Protein AF-A0A7W1UE70-F1 (afdb_monomer_lite)

Sequence (56 aa):
MHTTLRIRRFNPEQDRPSSYYQEYDLEIDPSDSVLDGLIKIRETIDDSLTLRCSCR

Secondary structure (DSSP, 8-state):
-EEEEEEEE--TTSSS---EEEEEEEE--TT--HHHHHHHHHHHT-TT--------

Radius of gyration: 12.57 Å; chains: 1; bounding box: 23×22×35 Å

Structure (mmCIF, N/CA/C/O backbone):
data_AF-A0A7W1UE70-F1
#
_entry.id   AF-A0A7W1UE70-F1
#
loop_
_atom_site.group_PDB
_atom_site.id
_atom_site.type_symbol
_atom_site.label_atom_id
_atom_site.label_alt_id
_atom_site.label_comp_id
_atom_site.label_asym_id
_atom_site.label_entity_id
_atom_site.label_seq_id
_atom_site.pdbx_PDB_ins_code
_atom_site.Cartn_x
_atom_site.Cartn_y
_atom_site.Cartn_z
_atom_site.occupancy
_atom_site.B_iso_or_equiv
_atom_site.auth_seq_id
_atom_site.auth_comp_id
_atom_site.auth_asym_id
_atom_site.auth_atom_id
_atom_site.pdbx_PDB_model_num
ATOM 1 N N . MET A 1 1 ? -14.096 11.230 6.629 1.00 88.06 1 MET A N 1
ATOM 2 C CA . MET A 1 1 ? -13.145 12.355 6.492 1.00 88.06 1 MET A CA 1
ATO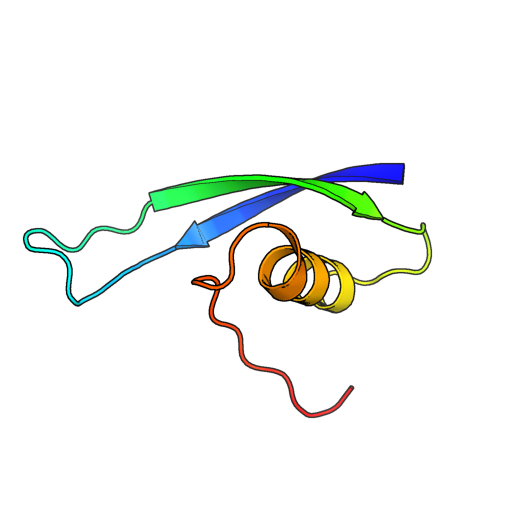M 3 C C . MET A 1 1 ? -12.475 12.179 5.151 1.00 88.06 1 MET A C 1
ATOM 5 O O . MET A 1 1 ? -11.888 11.125 4.930 1.00 88.06 1 MET A O 1
ATOM 9 N N . HIS A 1 2 ? -12.560 13.184 4.280 1.00 92.94 2 HIS A N 1
ATOM 10 C CA . HIS A 1 2 ? -11.931 13.117 2.966 1.00 92.94 2 HIS A CA 1
ATOM 11 C C . HIS A 1 2 ? -10.412 13.235 3.101 1.00 92.94 2 HIS A C 1
ATOM 13 O O . HIS A 1 2 ? -9.912 14.173 3.724 1.00 92.94 2 HIS A O 1
ATOM 19 N N . THR A 1 3 ? -9.666 12.279 2.560 1.00 94.62 3 THR A N 1
ATOM 20 C CA . THR A 1 3 ? -8.201 12.242 2.621 1.00 94.62 3 THR A CA 1
ATOM 21 C C . THR A 1 3 ? -7.634 11.700 1.320 1.00 94.62 3 THR A C 1
ATOM 23 O O . THR A 1 3 ? -8.092 10.679 0.815 1.00 94.62 3 THR A O 1
ATOM 26 N N . THR A 1 4 ? -6.592 12.354 0.815 1.00 97.12 4 THR A N 1
ATOM 27 C CA . THR A 1 4 ? -5.868 11.914 -0.379 1.00 97.12 4 THR A CA 1
ATOM 28 C C . THR A 1 4 ? -4.586 11.193 0.032 1.00 97.12 4 THR A C 1
ATOM 30 O O . THR A 1 4 ? -3.714 11.773 0.684 1.00 97.12 4 THR A O 1
ATOM 33 N N . LEU A 1 5 ? -4.445 9.926 -0.362 1.00 96.94 5 LEU A N 1
ATOM 34 C CA . LEU A 1 5 ? -3.210 9.159 -0.202 1.00 96.94 5 LEU A CA 1
ATOM 35 C C . LEU A 1 5 ? -2.411 9.177 -1.503 1.00 96.94 5 LEU A C 1
ATOM 37 O O . LEU A 1 5 ? -2.848 8.661 -2.528 1.00 96.94 5 LEU A O 1
ATOM 41 N N . ARG A 1 6 ? -1.200 9.736 -1.443 1.00 97.94 6 ARG A N 1
ATOM 42 C CA . ARG A 1 6 ? -0.265 9.790 -2.571 1.00 97.94 6 ARG A CA 1
ATOM 43 C C . ARG A 1 6 ? 0.791 8.696 -2.438 1.00 97.94 6 ARG A C 1
ATOM 45 O O . ARG A 1 6 ? 1.707 8.799 -1.623 1.00 97.94 6 ARG A O 1
ATOM 52 N N . ILE A 1 7 ? 0.671 7.647 -3.247 1.00 97.81 7 ILE A N 1
ATOM 53 C CA . ILE A 1 7 ? 1.469 6.420 -3.148 1.00 97.81 7 ILE A CA 1
ATOM 54 C C . ILE A 1 7 ? 2.482 6.359 -4.288 1.00 97.81 7 ILE A C 1
ATOM 56 O O . ILE A 1 7 ? 2.136 6.512 -5.458 1.00 97.81 7 ILE A O 1
ATOM 60 N N . ARG A 1 8 ? 3.749 6.094 -3.955 1.00 97.69 8 ARG A N 1
ATOM 61 C CA . ARG A 1 8 ? 4.783 5.802 -4.953 1.00 97.69 8 ARG A CA 1
ATOM 62 C C . ARG A 1 8 ? 4.721 4.325 -5.331 1.00 97.69 8 ARG A C 1
ATOM 64 O O . ARG A 1 8 ? 4.955 3.465 -4.485 1.00 97.69 8 ARG A O 1
ATOM 71 N N . ARG A 1 9 ? 4.437 4.041 -6.597 1.00 96.94 9 ARG A N 1
ATOM 72 C CA . ARG A 1 9 ? 4.295 2.692 -7.147 1.00 96.94 9 ARG A CA 1
ATOM 73 C C . ARG A 1 9 ? 5.416 2.368 -8.119 1.00 96.94 9 ARG A C 1
ATOM 75 O O . ARG A 1 9 ? 6.076 3.256 -8.658 1.00 96.94 9 ARG A O 1
ATOM 82 N N . PHE A 1 10 ? 5.636 1.076 -8.311 1.00 96.94 10 PHE A N 1
ATOM 83 C CA . PHE A 1 10 ? 6.611 0.532 -9.241 1.00 96.94 10 PHE A CA 1
ATOM 84 C C . PHE A 1 10 ? 6.155 -0.860 -9.675 1.00 96.94 10 PHE A C 1
ATOM 86 O O . PHE A 1 10 ? 5.800 -1.671 -8.821 1.00 96.94 10 PHE A O 1
ATOM 93 N N . ASN A 1 11 ? 6.177 -1.129 -10.980 1.00 95.94 11 ASN A N 1
ATOM 94 C CA . ASN A 1 11 ? 5.927 -2.456 -11.527 1.00 95.94 11 ASN A CA 1
ATOM 95 C C . ASN A 1 11 ? 7.149 -2.893 -12.368 1.00 95.94 11 ASN A C 1
ATOM 97 O O . ASN A 1 11 ? 7.398 -2.290 -13.415 1.00 95.94 11 ASN A O 1
ATOM 101 N N . PRO A 1 12 ? 7.921 -3.906 -11.923 1.00 95.50 12 PRO A N 1
ATOM 102 C CA . PRO A 1 12 ? 9.103 -4.386 -12.641 1.00 95.50 12 PRO A CA 1
ATOM 103 C C . PRO A 1 12 ? 8.783 -5.096 -13.963 1.00 95.50 12 PRO A C 1
ATOM 105 O O . PRO A 1 12 ? 9.678 -5.234 -14.787 1.00 95.50 12 PRO A O 1
ATOM 108 N N . GLU A 1 13 ? 7.543 -5.545 -14.170 1.00 95.50 13 GLU A N 1
ATOM 109 C CA . GLU A 1 13 ? 7.119 -6.275 -15.375 1.00 95.50 13 GLU A CA 1
ATOM 110 C C . GLU A 1 13 ? 6.710 -5.340 -16.525 1.00 95.50 13 GLU A C 1
ATOM 112 O O . GLU A 1 13 ? 6.391 -5.795 -17.622 1.00 95.50 13 GLU A O 1
ATOM 117 N N . GLN A 1 14 ? 6.709 -4.022 -16.299 1.00 93.94 14 GLN A N 1
ATOM 118 C CA . GLN A 1 14 ? 6.476 -3.048 -17.364 1.00 93.94 14 GLN A CA 1
ATOM 119 C C . GLN A 1 14 ? 7.664 -3.005 -18.330 1.00 93.94 14 GLN A C 1
ATOM 121 O O . GLN A 1 14 ? 8.812 -3.040 -17.900 1.00 93.94 14 GLN A O 1
ATOM 126 N N . ASP A 1 15 ? 7.386 -2.814 -19.623 1.00 93.62 15 ASP A N 1
ATOM 127 C CA . ASP A 1 15 ? 8.403 -2.727 -20.689 1.00 93.62 15 ASP A CA 1
ATOM 128 C C . ASP A 1 15 ? 9.506 -1.690 -20.388 1.00 93.62 15 ASP A C 1
ATOM 130 O O . ASP A 1 15 ? 10.683 -1.883 -20.684 1.00 93.62 15 ASP A O 1
ATOM 134 N N . ARG A 1 16 ? 9.132 -0.583 -19.733 1.00 93.06 16 ARG A N 1
ATOM 135 C CA . ARG A 1 16 ? 10.053 0.455 -19.250 1.00 93.06 16 ARG A CA 1
ATOM 136 C C . ARG A 1 16 ? 9.758 0.763 -17.781 1.00 93.06 16 ARG A C 1
ATOM 138 O O . ARG A 1 16 ? 8.989 1.687 -17.497 1.00 93.06 16 ARG A O 1
ATOM 145 N N . PRO A 1 17 ? 10.325 -0.009 -16.840 1.00 92.56 17 PRO A N 1
ATOM 146 C CA . PRO A 1 17 ? 9.961 0.082 -15.437 1.00 92.56 17 PRO A CA 1
ATOM 147 C C . PRO A 1 17 ? 10.432 1.416 -14.863 1.00 92.56 17 PRO A C 1
ATOM 149 O O . PRO A 1 17 ? 11.614 1.762 -14.890 1.00 92.56 17 PRO A O 1
ATOM 152 N N . SER A 1 18 ? 9.491 2.184 -14.331 1.00 95.56 18 SER A N 1
ATOM 153 C CA . SER A 1 18 ? 9.769 3.459 -13.679 1.00 95.56 18 SER A CA 1
ATOM 154 C C . SER A 1 18 ? 8.820 3.653 -12.509 1.00 95.56 18 SER A C 1
ATOM 156 O O . SER A 1 18 ? 7.696 3.151 -12.501 1.00 95.56 18 SER A O 1
ATOM 158 N N . SER A 1 19 ? 9.294 4.339 -11.471 1.00 96.81 19 SER A N 1
ATOM 159 C CA . SER A 1 19 ? 8.429 4.656 -10.342 1.00 96.81 19 SER A CA 1
ATOM 160 C C . SER A 1 19 ? 7.524 5.828 -10.692 1.00 96.81 19 SER A C 1
ATOM 162 O O . SER A 1 19 ? 8.024 6.847 -11.170 1.00 96.81 19 SER A O 1
ATOM 164 N N . TYR A 1 20 ? 6.247 5.729 -10.357 1.00 96.12 20 TYR A N 1
ATOM 165 C CA . TYR A 1 20 ? 5.268 6.796 -10.544 1.00 96.12 20 TYR A CA 1
ATOM 166 C C . TYR A 1 20 ? 4.511 7.056 -9.242 1.00 96.12 20 TYR A C 1
ATOM 168 O O . TYR A 1 20 ? 4.503 6.224 -8.336 1.00 96.12 20 TYR A O 1
ATOM 176 N N . TYR A 1 21 ? 3.909 8.236 -9.127 1.00 97.88 21 TYR A N 1
ATOM 177 C CA . TYR A 1 21 ? 2.988 8.543 -8.038 1.00 97.88 21 TYR A CA 1
ATOM 178 C C . TYR A 1 21 ? 1.560 8.333 -8.520 1.00 97.88 21 TYR A C 1
ATOM 180 O O . TYR A 1 21 ? 1.218 8.747 -9.624 1.00 97.88 21 TYR A O 1
ATOM 188 N N . GLN A 1 22 ? 0.747 7.713 -7.677 1.00 97.94 22 GLN A N 1
ATOM 189 C CA . GLN A 1 22 ? -0.684 7.560 -7.881 1.00 97.94 22 GLN A CA 1
ATOM 190 C C . GLN A 1 22 ? -1.405 8.088 -6.646 1.00 97.94 22 GLN A C 1
ATOM 192 O O . GLN A 1 22 ? -0.984 7.827 -5.517 1.00 97.94 22 GLN A O 1
ATOM 197 N N . GLU A 1 23 ? -2.446 8.876 -6.872 1.00 98.19 23 GLU A N 1
ATOM 198 C CA . GLU A 1 23 ? -3.254 9.485 -5.820 1.00 98.19 23 GLU A CA 1
ATOM 199 C C . GLU A 1 23 ? -4.585 8.751 -5.716 1.00 98.19 23 GLU A C 1
ATOM 201 O O . GLU A 1 23 ? -5.168 8.360 -6.727 1.00 98.19 23 GLU A O 1
ATOM 206 N N . TYR A 1 24 ? -5.029 8.542 -4.481 1.00 97.56 24 TYR A N 1
ATOM 207 C CA . TYR A 1 24 ? -6.298 7.909 -4.165 1.00 97.56 24 TYR A CA 1
ATOM 208 C C . TYR A 1 24 ? -7.040 8.782 -3.165 1.00 97.56 24 TYR A C 1
ATOM 210 O O . TYR A 1 24 ? -6.549 9.016 -2.058 1.00 97.56 24 TYR A O 1
ATOM 218 N N . ASP A 1 25 ? -8.220 9.239 -3.555 1.00 96.62 25 ASP A N 1
ATOM 219 C CA . ASP A 1 25 ? -9.135 9.949 -2.674 1.00 96.62 25 ASP A CA 1
ATOM 220 C C . ASP A 1 25 ? -10.003 8.946 -1.914 1.00 96.62 25 ASP A C 1
ATOM 222 O O . ASP A 1 25 ? -10.606 8.039 -2.493 1.00 96.62 25 ASP A O 1
ATOM 226 N N . LEU A 1 26 ? -10.027 9.084 -0.592 1.00 94.19 26 LEU A N 1
ATOM 227 C CA . LEU A 1 26 ? -10.680 8.154 0.316 1.00 94.19 26 LEU A CA 1
ATOM 228 C C . LEU A 1 26 ? -11.511 8.901 1.346 1.00 94.19 26 LEU A C 1
ATOM 230 O O . LEU A 1 26 ? -11.074 9.891 1.930 1.00 94.19 26 LEU A O 1
ATOM 234 N N . GLU A 1 27 ? -12.661 8.325 1.670 1.00 95.00 27 GLU A N 1
ATOM 235 C CA . GLU A 1 27 ? -13.338 8.604 2.930 1.00 95.00 27 GLU A CA 1
ATOM 236 C C . GLU A 1 27 ? -12.835 7.629 3.995 1.00 95.00 27 GLU A C 1
ATOM 238 O O . GLU A 1 27 ? -13.105 6.431 3.898 1.00 95.00 27 GLU A O 1
ATOM 243 N N . ILE A 1 28 ? -12.119 8.123 5.003 1.00 92.94 28 ILE A N 1
ATOM 244 C CA . ILE A 1 28 ? -11.650 7.332 6.156 1.00 92.94 28 ILE A CA 1
ATOM 245 C C . ILE A 1 28 ? -12.231 7.870 7.466 1.00 92.94 28 ILE A C 1
ATOM 247 O O . ILE A 1 28 ? -12.614 9.047 7.551 1.00 92.94 28 ILE A O 1
ATOM 251 N N . ASP A 1 29 ? -12.328 7.016 8.479 1.00 94.75 29 ASP A N 1
ATOM 252 C CA . ASP A 1 29 ? -12.668 7.433 9.838 1.00 94.75 29 ASP A CA 1
ATOM 253 C C . ASP A 1 29 ? -11.462 8.132 10.498 1.00 94.75 29 ASP A C 1
ATOM 255 O O . ASP A 1 29 ? -10.320 7.770 10.217 1.00 94.75 29 ASP A O 1
ATOM 259 N N . PRO A 1 30 ? -11.652 9.127 11.385 1.00 91.69 30 PRO A N 1
ATOM 260 C CA . PRO A 1 30 ? -10.539 9.752 12.104 1.00 91.69 30 PRO A CA 1
ATOM 261 C C . PRO A 1 30 ? -9.688 8.782 12.941 1.00 91.69 30 PRO A C 1
ATOM 263 O O . PRO A 1 30 ? -8.554 9.117 13.283 1.00 91.69 30 PRO A O 1
ATOM 266 N N . SER A 1 31 ? -10.230 7.616 13.303 1.00 94.62 31 SER A N 1
ATOM 267 C CA . SER A 1 31 ? -9.508 6.557 14.014 1.00 94.62 31 SER A CA 1
ATOM 268 C C . SER A 1 31 ? -8.789 5.560 13.096 1.00 94.62 31 SER A C 1
ATOM 270 O O . SER A 1 31 ? -7.947 4.799 13.583 1.00 94.62 31 SER A O 1
ATOM 272 N N . ASP A 1 32 ? -9.062 5.588 11.785 1.00 95.19 32 ASP A N 1
ATOM 273 C CA . ASP A 1 32 ? -8.388 4.737 10.807 1.00 95.19 32 ASP A CA 1
ATOM 274 C C . ASP A 1 32 ? -6.910 5.120 10.700 1.00 95.19 32 ASP A C 1
ATOM 276 O O . ASP A 1 32 ? -6.521 6.290 10.644 1.00 95.19 32 ASP A O 1
ATOM 280 N N . SER A 1 33 ? -6.049 4.111 10.624 1.00 95.38 33 SER A N 1
ATOM 281 C CA . SER A 1 33 ? -4.635 4.325 10.345 1.00 95.38 33 SER A CA 1
ATOM 282 C C . SER A 1 33 ? -4.341 4.351 8.849 1.00 95.38 33 SER A C 1
ATOM 284 O O . SER A 1 33 ? -5.149 3.972 8.002 1.00 95.38 33 SER A O 1
ATOM 286 N N . VAL A 1 34 ? -3.087 4.672 8.528 1.00 95.25 34 VAL A N 1
ATOM 287 C CA . VAL A 1 34 ? -2.555 4.527 7.170 1.00 95.25 34 VAL A CA 1
ATOM 288 C C . VAL A 1 34 ? -2.718 3.097 6.643 1.00 95.25 34 VAL A C 1
ATOM 290 O O . VAL A 1 34 ? -3.019 2.932 5.465 1.00 95.25 34 VAL A O 1
ATOM 293 N N . LEU A 1 35 ? -2.556 2.060 7.481 1.00 96.69 35 LEU A N 1
ATOM 294 C CA . LEU A 1 35 ? -2.732 0.678 7.022 1.00 96.69 35 LEU A CA 1
ATOM 295 C C . LEU A 1 35 ? -4.183 0.411 6.609 1.00 96.69 35 LEU A C 1
ATOM 297 O O . LEU A 1 35 ? -4.402 -0.220 5.580 1.00 96.69 35 LEU A O 1
ATOM 301 N N . ASP A 1 36 ? -5.146 0.917 7.375 1.00 96.44 36 ASP A N 1
ATOM 302 C CA . ASP A 1 36 ? -6.574 0.731 7.103 1.00 96.44 36 ASP A CA 1
ATOM 303 C C . ASP A 1 36 ? -6.949 1.411 5.775 1.00 96.44 36 ASP A C 1
ATOM 305 O O . ASP A 1 36 ? -7.590 0.805 4.917 1.00 96.44 36 ASP A O 1
ATOM 309 N N . GLY A 1 37 ? -6.416 2.615 5.531 1.00 96.31 37 GLY A N 1
ATOM 310 C CA . GLY A 1 37 ? -6.523 3.295 4.237 1.00 96.31 37 GLY A CA 1
ATOM 311 C C . GLY A 1 37 ? -5.891 2.514 3.075 1.00 96.31 37 GLY A C 1
ATOM 312 O O . GLY A 1 37 ? -6.505 2.387 2.017 1.00 96.31 37 GLY A O 1
ATOM 313 N N . LEU A 1 38 ? -4.693 1.941 3.258 1.00 96.88 38 LEU A N 1
ATOM 314 C CA . LEU A 1 38 ? -4.025 1.124 2.231 1.00 96.88 38 LEU A CA 1
ATOM 315 C C . LEU A 1 38 ? -4.799 -0.164 1.910 1.00 96.88 38 LEU A C 1
ATOM 317 O O . LEU A 1 38 ? -4.900 -0.541 0.742 1.00 96.88 38 LEU A O 1
ATOM 321 N N . ILE A 1 39 ? -5.354 -0.826 2.928 1.00 96.00 39 ILE A N 1
ATOM 322 C CA . ILE A 1 39 ? -6.207 -2.010 2.765 1.00 96.00 39 ILE A CA 1
ATOM 323 C C . ILE A 1 39 ? -7.479 -1.634 2.002 1.00 96.00 39 ILE A C 1
ATOM 325 O O . ILE A 1 39 ? -7.821 -2.300 1.025 1.00 96.00 39 ILE A O 1
ATOM 329 N N . LYS A 1 40 ? -8.125 -0.523 2.373 1.00 96.50 40 LYS A N 1
ATOM 330 C CA . LYS A 1 40 ? -9.327 -0.026 1.698 1.00 96.50 40 LYS A CA 1
ATOM 331 C C . LYS A 1 40 ? -9.091 0.265 0.218 1.00 96.50 40 LYS A C 1
ATOM 333 O O . LYS A 1 40 ? -9.920 -0.130 -0.602 1.00 96.50 40 LYS A O 1
ATOM 338 N N . ILE A 1 41 ? -7.969 0.902 -0.140 1.00 97.50 41 ILE A N 1
ATOM 339 C CA . ILE A 1 41 ? -7.602 1.108 -1.553 1.00 97.50 41 ILE A CA 1
ATOM 340 C C . ILE A 1 41 ? -7.535 -0.237 -2.270 1.00 97.50 41 ILE A C 1
ATOM 342 O O . ILE A 1 41 ? -8.199 -0.405 -3.291 1.00 97.50 41 ILE A O 1
ATOM 346 N N . ARG A 1 42 ? -6.777 -1.195 -1.721 1.00 97.19 42 ARG A N 1
ATOM 347 C CA . ARG A 1 42 ? -6.590 -2.514 -2.338 1.00 97.19 42 ARG A CA 1
ATOM 348 C C . ARG A 1 42 ? -7.910 -3.254 -2.545 1.00 97.19 42 ARG A C 1
ATOM 350 O O . ARG A 1 42 ? -8.092 -3.921 -3.551 1.00 97.19 42 ARG A O 1
ATOM 357 N N . GLU A 1 43 ? -8.825 -3.171 -1.589 1.00 96.31 43 GLU A N 1
ATOM 358 C CA . GLU A 1 43 ? -10.046 -3.983 -1.609 1.00 96.31 43 GLU A CA 1
ATOM 359 C C . GLU A 1 43 ? -11.191 -3.358 -2.406 1.00 96.31 43 GLU A C 1
ATOM 361 O O . GLU A 1 43 ? -12.076 -4.081 -2.855 1.00 96.31 43 GLU A O 1
ATOM 366 N N . THR A 1 44 ? -11.196 -2.034 -2.583 1.00 96.56 44 THR A N 1
ATOM 367 C CA . THR A 1 44 ? -12.362 -1.328 -3.146 1.00 96.56 44 THR A CA 1
ATOM 368 C C . THR A 1 44 ? -12.065 -0.454 -4.359 1.00 96.56 44 THR A C 1
ATOM 370 O O . THR A 1 44 ? -12.999 -0.110 -5.079 1.00 96.56 44 THR A O 1
ATOM 373 N N . ILE A 1 45 ? -10.801 -0.090 -4.600 1.00 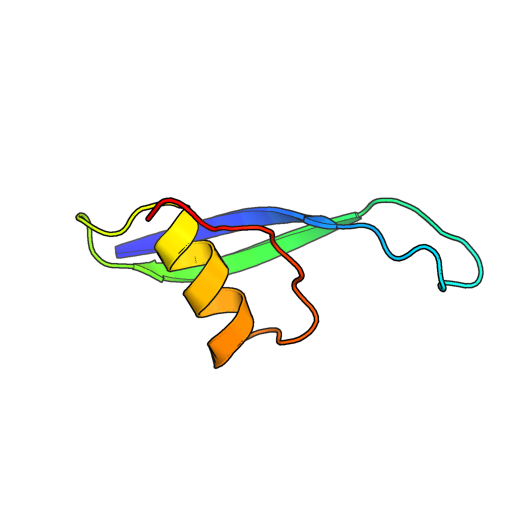96.50 45 ILE A N 1
ATOM 374 C CA . ILE A 1 45 ? -10.423 0.870 -5.649 1.00 96.50 45 ILE A CA 1
ATOM 375 C C . ILE A 1 45 ? -9.431 0.265 -6.6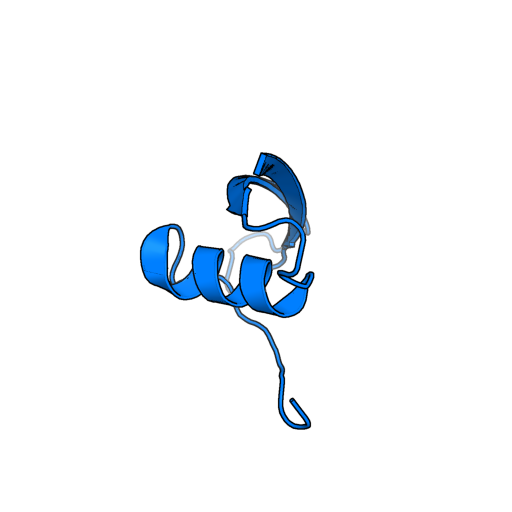42 1.00 96.50 45 ILE A C 1
ATOM 377 O O . ILE A 1 45 ? -9.621 0.399 -7.847 1.00 96.50 45 ILE A O 1
ATOM 381 N N . ASP A 1 46 ? -8.361 -0.361 -6.150 1.00 96.88 46 ASP A N 1
ATOM 382 C CA . ASP A 1 46 ? -7.247 -0.833 -6.973 1.00 96.88 46 ASP A CA 1
ATOM 383 C C . ASP A 1 46 ? -6.602 -2.085 -6.369 1.00 96.88 46 ASP A C 1
ATOM 385 O O . ASP A 1 46 ? -5.698 -2.005 -5.532 1.00 96.88 46 ASP A O 1
ATOM 389 N N . ASP A 1 47 ? -7.039 -3.251 -6.838 1.00 96.06 47 ASP A N 1
ATOM 390 C CA . ASP A 1 47 ? -6.578 -4.566 -6.384 1.00 96.06 47 ASP A CA 1
ATOM 391 C C . ASP A 1 47 ? -5.115 -4.861 -6.743 1.00 96.06 47 ASP A C 1
ATOM 393 O O . ASP A 1 47 ? -4.485 -5.727 -6.134 1.00 96.06 47 ASP A O 1
ATOM 397 N N . SER A 1 48 ? -4.522 -4.087 -7.657 1.00 96.50 48 SER A N 1
ATOM 398 C CA . SER A 1 48 ? -3.103 -4.209 -7.996 1.00 96.50 48 SER A CA 1
ATOM 399 C C . SER A 1 48 ? -2.176 -3.592 -6.934 1.00 96.50 48 SER A C 1
ATOM 401 O O . SER A 1 48 ? -0.950 -3.775 -6.983 1.00 96.50 48 SER A O 1
ATOM 403 N N . LEU A 1 49 ? -2.713 -2.833 -5.967 1.00 97.31 49 LEU A N 1
ATOM 404 C CA . LEU A 1 49 ? -1.923 -2.251 -4.883 1.00 97.31 49 LEU A CA 1
ATOM 405 C C . LEU A 1 49 ? -1.409 -3.345 -3.937 1.00 97.31 49 LEU A C 1
ATOM 407 O O . LEU A 1 49 ? -2.134 -3.913 -3.124 1.00 97.31 49 LEU A O 1
ATOM 411 N N . THR A 1 50 ? -0.103 -3.595 -3.998 1.00 96.19 50 THR A N 1
ATOM 412 C CA . THR A 1 50 ? 0.562 -4.581 -3.142 1.00 96.19 50 THR A CA 1
ATOM 413 C C . THR A 1 50 ? 1.176 -3.910 -1.914 1.00 96.19 50 THR A C 1
ATOM 415 O O . THR A 1 50 ? 1.921 -2.938 -2.034 1.00 96.19 50 THR A O 1
ATOM 418 N N . LEU A 1 51 ? 0.916 -4.466 -0.728 1.00 95.50 51 LEU A N 1
ATOM 419 C CA . LEU A 1 51 ? 1.511 -4.044 0.543 1.00 95.50 51 LEU A CA 1
ATOM 420 C C . LEU A 1 51 ? 1.847 -5.254 1.426 1.00 95.50 51 LEU A C 1
ATOM 422 O O . LEU A 1 51 ? 1.313 -6.344 1.229 1.00 95.50 51 LEU A O 1
ATOM 426 N N . ARG A 1 52 ? 2.727 -5.061 2.414 1.00 95.12 52 ARG A N 1
ATOM 427 C CA . ARG A 1 52 ? 3.044 -6.066 3.440 1.00 95.12 52 ARG A CA 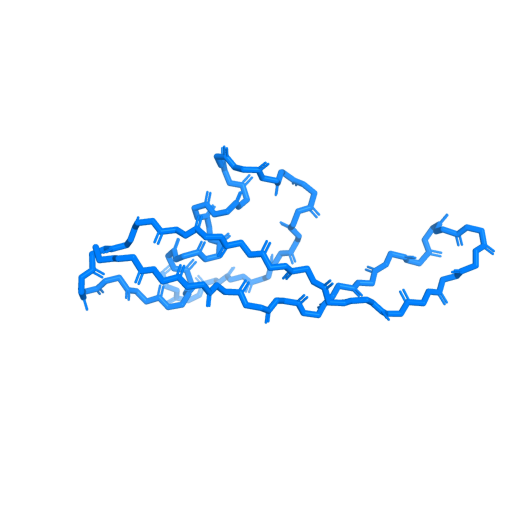1
ATOM 428 C C . ARG A 1 52 ? 2.558 -5.577 4.799 1.00 95.12 52 ARG A C 1
ATOM 430 O O . ARG A 1 52 ? 2.890 -4.468 5.205 1.00 95.12 52 ARG A O 1
ATOM 437 N N . CYS A 1 53 ? 1.828 -6.422 5.509 1.00 91.31 53 CYS A N 1
ATOM 438 C CA . CYS A 1 53 ? 1.366 -6.182 6.873 1.00 91.31 53 CYS A CA 1
ATOM 439 C C . CYS A 1 53 ? 1.294 -7.519 7.624 1.00 91.31 53 CYS A C 1
ATOM 441 O O . CYS A 1 53 ? 1.148 -8.563 6.991 1.00 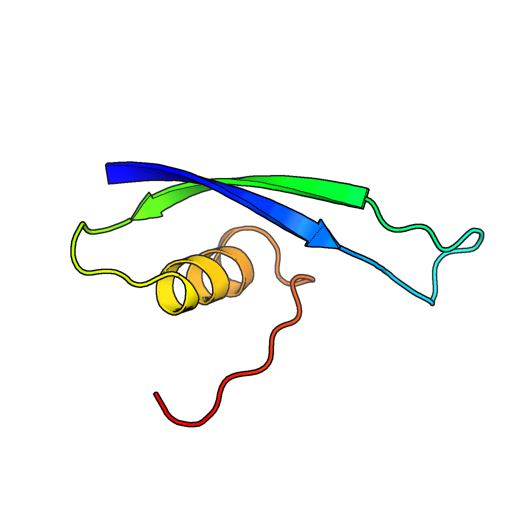91.31 53 CYS A O 1
ATOM 443 N N . SER A 1 54 ? 1.464 -7.507 8.951 1.00 89.25 54 SER A N 1
ATOM 444 C CA . SER A 1 54 ? 1.501 -8.750 9.742 1.00 89.25 54 SER A CA 1
ATOM 445 C C . 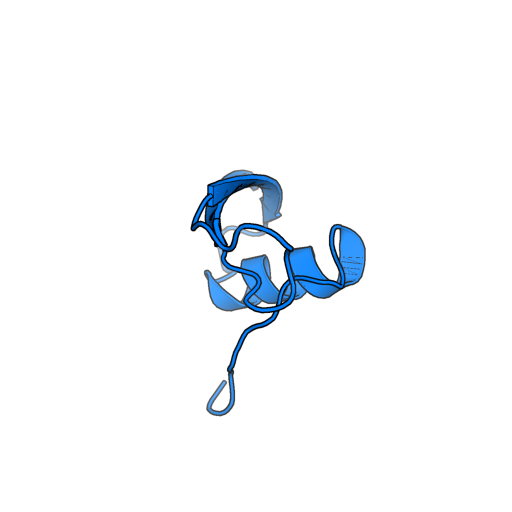SER A 1 54 ? 1.102 -8.580 11.206 1.00 89.25 54 SER A C 1
ATOM 447 O O . SER A 1 54 ? 0.303 -9.360 11.697 1.00 89.25 54 SER A O 1
ATOM 449 N N . CYS A 1 55 ? 1.677 -7.605 11.913 1.00 84.12 55 CYS A N 1
ATOM 450 C CA . CYS A 1 55 ? 1.569 -7.489 13.373 1.00 84.12 55 CYS A CA 1
ATOM 451 C C . CYS A 1 55 ? 0.348 -6.710 13.883 1.00 84.12 55 CYS A C 1
ATOM 453 O O . CYS A 1 55 ? 0.260 -6.452 15.082 1.00 84.12 55 CYS A O 1
ATOM 455 N N . ARG A 1 56 ? -0.528 -6.280 12.981 1.00 64.94 56 ARG A N 1
ATOM 456 C CA . ARG A 1 56 ? -1.758 -5.567 13.308 1.00 64.94 56 ARG A CA 1
ATOM 457 C C . ARG A 1 56 ? -2.926 -6.532 13.243 1.00 64.94 56 ARG A C 1
ATOM 459 O O . ARG A 1 56 ? -2.916 -7.347 12.294 1.00 64.94 56 ARG A O 1
#

pLDDT: mean 94.8, std 4.77, range [64.94, 98.19]

Foldseek 3Di:
DWDKDWDWDWDPPDPDIDIDIDIDIDDDDPPDDPVNVLVCCCPPPNVPRDDDDDPD